Protein AF-A0A5N6FQI6-F1 (afdb_monomer_lite)

Organism: Petromyces alliaceus (NCBI:txid209559)

pLDDT: mean 74.96, std 22.04, range [33.06, 97.31]

Foldseek 3Di:
DDDDDDPDLPPDLLLLVLVQQAADDPCLPVPDDDDDDDDDDDDDDDDDHSVPSPHGDPPGDDWAWDHGHHFWTKTADPDDPDQLHIDIDTNDDDQFPVVDDPVNVVVSVVVVVVSLQVSCCVPPNDPPSVPDDDDDDDQGHDCSVDDDDPDDD

InterPro domains:
  IPR001310 Histidine triad (HIT) protein [PTHR46648] (7-142)
  IPR011146 HIT-like domain [PF01230] (63-122)
  IPR011146 HIT-like domain [PS51084] (52-153)
  IPR036265 HIT-like superfamily [G3DSA:3.30.428.10] (7-145)
  IPR036265 HIT-like superfamily [SSF54197] (60-142)

Sequence (153 aa):
MSSPSSPSSSTCPFCGIAKAYPPISPTAFITHNQTEQTNPPTESPSTTNPSLIASPGPSDPATHLILSTKHVLAFLDIMPLTRGHVLVIPRTHYEKLGDVDVRVSRELGQWLPIISRVVMRIVLGEDNSSDWDWNVVQNNGISTLSPKWLLLR

Structure (mmCIF, N/CA/C/O backbone):
data_AF-A0A5N6FQI6-F1
#
_entry.id   AF-A0A5N6FQI6-F1
#
loop_
_atom_site.group_PDB
_atom_site.id
_atom_site.type_symbol
_atom_site.label_atom_id
_atom_site.label_alt_id
_atom_site.label_comp_id
_atom_site.label_asym_id
_atom_site.label_entity_id
_atom_site.label_seq_id
_atom_site.pdbx_PDB_ins_code
_atom_site.Cartn_x
_atom_site.Cartn_y
_atom_site.Cartn_z
_atom_site.occupancy
_atom_site.B_iso_or_equiv
_atom_site.auth_seq_id
_atom_site.auth_comp_id
_atom_site.auth_asym_id
_atom_site.auth_atom_id
_atom_site.pdbx_PDB_model_num
ATOM 1 N N . MET A 1 1 ? 7.181 -22.890 27.982 1.00 35.19 1 MET A N 1
ATOM 2 C CA . MET A 1 1 ? 7.714 -22.208 26.784 1.00 35.19 1 MET A CA 1
ATOM 3 C C . MET A 1 1 ? 6.940 -20.917 26.631 1.00 35.19 1 MET A C 1
ATOM 5 O O . MET A 1 1 ? 5.752 -20.970 26.352 1.00 35.19 1 MET A O 1
ATOM 9 N N . SER A 1 2 ? 7.565 -19.790 26.954 1.00 37.81 2 SER A N 1
ATOM 10 C CA . SER A 1 2 ? 6.926 -18.474 26.927 1.00 37.81 2 SER A CA 1
ATOM 11 C C . SER A 1 2 ? 6.830 -17.998 25.479 1.00 37.81 2 SER A C 1
ATOM 13 O O . SER A 1 2 ? 7.846 -17.958 24.787 1.00 37.81 2 SER A O 1
ATOM 15 N N . SER A 1 3 ? 5.623 -17.685 25.010 1.00 36.09 3 SER A N 1
ATOM 16 C CA . SER A 1 3 ? 5.400 -17.090 23.691 1.00 36.09 3 SER A CA 1
ATOM 17 C C . SER A 1 3 ? 6.185 -15.777 23.571 1.00 36.09 3 SER A C 1
ATOM 19 O O . SER A 1 3 ? 6.181 -15.002 24.531 1.00 36.09 3 SER A O 1
ATOM 21 N N . PRO A 1 4 ? 6.858 -15.496 22.440 1.00 44.84 4 PRO A N 1
ATOM 22 C CA . PRO A 1 4 ? 7.472 -14.192 22.230 1.00 44.84 4 PRO A CA 1
ATOM 23 C C . PRO A 1 4 ? 6.361 -13.137 22.238 1.00 44.84 4 PRO A C 1
ATOM 25 O O . PRO A 1 4 ? 5.397 -13.235 21.483 1.00 44.84 4 PRO A O 1
ATOM 28 N N . SER A 1 5 ? 6.459 -12.173 23.150 1.00 46.38 5 SER A N 1
ATOM 29 C CA . SER A 1 5 ? 5.510 -11.069 23.262 1.00 46.38 5 SER A CA 1
ATOM 30 C C . SER A 1 5 ? 5.571 -10.217 21.997 1.00 46.38 5 SER A C 1
ATOM 32 O O . SER A 1 5 ? 6.628 -9.658 21.693 1.00 46.38 5 SER A O 1
ATOM 34 N N . SER A 1 6 ? 4.450 -10.112 21.282 1.00 54.62 6 SER A N 1
ATOM 35 C CA . SER A 1 6 ? 4.245 -9.160 20.190 1.00 54.62 6 SER A CA 1
ATOM 36 C C . SER A 1 6 ? 4.711 -7.759 20.606 1.00 54.62 6 SER A C 1
ATOM 38 O O . SER A 1 6 ? 4.378 -7.324 21.716 1.00 54.62 6 SER A O 1
ATOM 40 N N . PRO A 1 7 ? 5.490 -7.039 19.778 1.00 51.84 7 PRO A N 1
ATOM 41 C CA . PRO A 1 7 ? 5.909 -5.685 20.110 1.00 51.84 7 PRO A CA 1
ATOM 42 C C . PRO A 1 7 ? 4.671 -4.808 20.320 1.00 51.84 7 PRO A C 1
ATOM 44 O O . PRO A 1 7 ? 3.759 -4.785 19.493 1.00 51.84 7 PRO A O 1
ATOM 47 N N . SER A 1 8 ? 4.623 -4.085 21.441 1.00 55.84 8 SER A N 1
ATOM 48 C CA . SER A 1 8 ? 3.549 -3.130 21.699 1.00 55.84 8 SER A CA 1
ATOM 49 C C . SER A 1 8 ? 3.513 -2.083 20.582 1.00 55.84 8 SER A C 1
ATOM 51 O O . SER A 1 8 ? 4.549 -1.626 20.097 1.00 55.84 8 SER A O 1
ATOM 53 N N . SER A 1 9 ? 2.316 -1.645 20.189 1.00 59.66 9 SER A N 1
ATOM 54 C CA . SER A 1 9 ? 2.079 -0.696 19.084 1.00 59.66 9 SER A CA 1
ATOM 55 C C . SER A 1 9 ? 2.818 0.652 19.200 1.00 59.66 9 SER A C 1
ATOM 57 O O . SER A 1 9 ? 2.743 1.477 18.291 1.00 59.66 9 SER A O 1
ATOM 59 N N . SER A 1 10 ? 3.486 0.914 20.326 1.00 66.31 10 SER A N 1
ATOM 60 C CA . SER A 1 10 ? 4.263 2.117 20.621 1.00 66.31 10 SER A CA 1
ATOM 61 C C . SER A 1 10 ? 5.642 2.163 19.954 1.00 66.31 10 SER A C 1
ATOM 63 O O . SER A 1 10 ? 6.182 3.256 19.839 1.00 66.31 10 SER A O 1
ATOM 65 N N . THR A 1 11 ? 6.213 1.036 19.512 1.00 84.81 11 THR A N 1
ATOM 66 C CA . THR A 1 11 ? 7.578 0.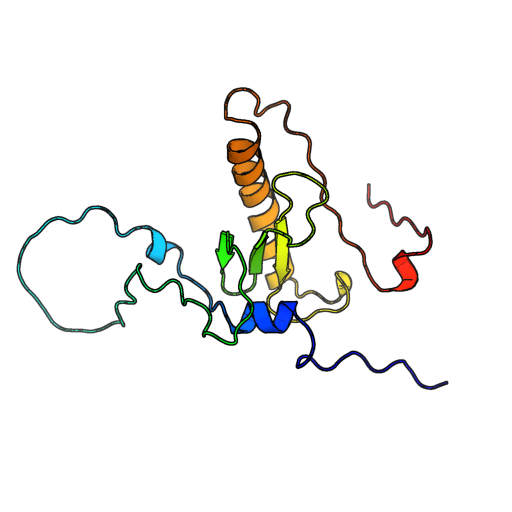988 18.935 1.00 84.81 11 THR A CA 1
ATOM 67 C C . THR A 1 11 ? 7.622 0.718 17.432 1.00 84.81 11 THR A C 1
ATOM 69 O O . THR A 1 11 ? 8.686 0.810 16.824 1.00 84.81 11 THR A O 1
ATOM 72 N N . CYS A 1 12 ? 6.491 0.396 16.801 1.00 88.25 12 CYS A N 1
ATOM 73 C CA . CYS A 1 12 ? 6.456 0.119 15.367 1.00 88.25 12 CYS A CA 1
ATOM 74 C C . CYS A 1 12 ? 6.621 1.420 14.548 1.00 88.25 12 CYS A C 1
ATOM 76 O O . CYS A 1 12 ? 5.784 2.321 14.682 1.00 88.25 12 CYS A O 1
ATOM 78 N N . PRO A 1 13 ? 7.631 1.524 13.657 1.00 89.44 13 PRO A N 1
ATOM 79 C CA . PRO A 1 13 ? 7.872 2.737 12.870 1.00 89.44 13 PRO A CA 1
ATOM 80 C C . PRO A 1 13 ? 6.696 3.068 11.941 1.00 89.44 13 PRO A C 1
ATOM 82 O O . PRO A 1 13 ? 6.325 4.231 11.797 1.00 89.44 13 PRO A O 1
ATOM 85 N N . PHE A 1 14 ? 6.033 2.049 11.388 1.00 91.94 14 PHE A N 1
ATOM 86 C CA . PHE A 1 14 ? 4.851 2.226 10.543 1.00 91.94 14 PHE A CA 1
ATOM 87 C C . PHE A 1 14 ? 3.640 2.751 11.322 1.00 91.94 14 PHE A C 1
ATOM 89 O O . PHE A 1 14 ? 2.886 3.569 10.801 1.00 91.94 14 PHE A O 1
ATOM 96 N N . CYS A 1 15 ? 3.483 2.357 12.591 1.00 93.00 15 CYS A N 1
ATOM 97 C CA . CYS A 1 15 ? 2.469 2.945 13.468 1.00 93.00 15 CYS A CA 1
ATOM 98 C C . CYS A 1 15 ? 2.764 4.423 13.758 1.00 93.00 15 CYS A C 1
ATOM 100 O O . CYS A 1 15 ? 1.833 5.218 13.868 1.00 93.00 15 CYS A O 1
ATOM 102 N N . GLY A 1 16 ? 4.044 4.795 13.878 1.00 91.44 16 GLY A N 1
ATOM 103 C CA . GLY A 1 16 ? 4.474 6.189 14.009 1.00 91.44 16 GLY A CA 1
ATOM 104 C C . GLY A 1 16 ? 4.087 7.019 12.786 1.00 91.44 16 GLY A C 1
ATOM 105 O O . GLY A 1 16 ? 3.437 8.051 12.926 1.00 91.44 16 GLY A O 1
ATOM 106 N N . ILE A 1 17 ? 4.377 6.509 11.586 1.00 91.69 17 ILE A N 1
ATOM 107 C CA . ILE A 1 17 ? 3.940 7.127 10.327 1.00 91.69 17 ILE A CA 1
ATOM 108 C C . ILE A 1 17 ? 2.410 7.238 10.302 1.00 91.69 17 ILE A C 1
ATOM 110 O O . ILE A 1 17 ? 1.868 8.312 10.071 1.00 91.69 17 ILE A O 1
ATOM 114 N N . ALA A 1 18 ? 1.673 6.177 10.631 1.00 92.19 18 ALA A N 1
ATOM 115 C CA . ALA A 1 18 ? 0.215 6.231 10.581 1.00 92.19 18 ALA A CA 1
ATOM 116 C C . ALA A 1 18 ? -0.423 7.257 11.526 1.00 92.19 18 ALA A C 1
ATOM 118 O O . ALA A 1 18 ? -1.506 7.761 11.219 1.00 92.19 18 ALA A O 1
ATOM 119 N N . LYS A 1 19 ? 0.245 7.581 12.638 1.00 90.88 19 LYS A N 1
ATOM 120 C CA . LYS A 1 19 ? -0.158 8.649 13.559 1.00 90.88 19 LYS A CA 1
ATOM 121 C C . LYS A 1 19 ? 0.198 10.039 13.033 1.00 90.88 19 LYS A C 1
ATOM 123 O O . LYS A 1 19 ? -0.622 10.939 13.164 1.00 90.88 19 LYS A O 1
ATOM 128 N N . ALA A 1 20 ? 1.380 10.197 12.439 1.00 90.69 20 ALA A N 1
ATOM 129 C CA . ALA A 1 20 ? 1.862 11.479 11.925 1.00 90.69 20 ALA A CA 1
ATOM 130 C C . ALA A 1 20 ? 1.042 11.990 10.725 1.00 90.69 20 ALA A C 1
ATOM 132 O O . ALA A 1 20 ? 0.865 13.194 10.571 1.00 90.69 20 ALA A O 1
ATOM 133 N N . TYR A 1 21 ? 0.500 11.087 9.900 1.00 89.75 21 TYR A N 1
ATOM 134 C CA . TYR A 1 21 ? -0.248 11.449 8.689 1.00 89.75 21 TYR A CA 1
ATOM 135 C C . TYR A 1 21 ? -1.726 11.039 8.796 1.00 89.75 21 TYR A C 1
ATOM 137 O O . TYR A 1 21 ? -2.074 9.926 8.389 1.00 89.75 21 TYR A O 1
ATOM 145 N N . PRO A 1 22 ? -2.630 11.888 9.321 1.00 90.12 22 PRO A N 1
ATOM 146 C CA . PRO A 1 22 ? -4.061 11.591 9.407 1.00 90.12 22 PRO A CA 1
ATOM 147 C C . PRO A 1 22 ? -4.711 11.394 8.023 1.00 90.12 22 PRO A C 1
ATOM 149 O O . PRO A 1 22 ? -4.162 11.845 7.014 1.00 90.12 22 PRO A O 1
ATOM 152 N N . PRO A 1 23 ? -5.882 10.726 7.951 1.00 91.06 23 PRO A N 1
ATOM 153 C CA . PRO A 1 23 ? -6.632 10.558 6.708 1.00 91.06 23 PRO A CA 1
ATOM 154 C C . PRO A 1 23 ? -6.902 11.888 6.004 1.00 91.06 23 PRO A C 1
ATOM 156 O O . PRO A 1 23 ? -7.389 12.835 6.620 1.00 91.06 23 PRO A O 1
ATOM 159 N N . ILE A 1 24 ? -6.630 11.930 4.703 1.00 86.81 24 ILE A N 1
ATOM 160 C CA . ILE A 1 24 ? -6.847 13.096 3.852 1.00 86.81 24 ILE A CA 1
ATOM 161 C C . ILE A 1 24 ? -8.061 12.815 2.967 1.00 86.81 24 ILE A C 1
ATOM 163 O O . ILE A 1 24 ? -8.165 11.761 2.337 1.00 86.81 24 ILE A O 1
ATOM 167 N N . SER A 1 25 ? -9.006 13.755 2.924 1.00 76.62 25 SER A N 1
ATOM 168 C CA . SER A 1 25 ? -10.136 13.661 1.997 1.00 76.62 25 SER A CA 1
ATOM 169 C C . SER A 1 25 ? -9.630 13.749 0.551 1.00 76.62 25 SER A C 1
ATOM 171 O O . SER A 1 25 ? -8.821 14.633 0.273 1.00 76.62 25 SER A O 1
ATOM 173 N N . PRO A 1 26 ? -10.121 12.929 -0.400 1.00 65.06 26 PRO A N 1
ATOM 174 C CA . PRO A 1 26 ? -9.773 13.073 -1.817 1.00 65.06 26 PRO A CA 1
ATOM 175 C C . PRO A 1 26 ? -10.003 14.495 -2.353 1.00 65.06 26 PRO A C 1
ATOM 177 O O . PRO A 1 26 ? -9.251 14.974 -3.198 1.00 65.06 26 PRO A O 1
ATOM 180 N N . THR A 1 27 ? -10.998 15.203 -1.808 1.00 66.50 27 THR A N 1
ATOM 181 C CA . THR A 1 27 ? -11.314 16.593 -2.164 1.00 66.50 27 THR A CA 1
ATOM 182 C C . THR A 1 27 ? -10.240 17.589 -1.724 1.00 66.50 27 THR A C 1
ATOM 184 O O . THR A 1 27 ? -10.149 18.669 -2.300 1.00 66.50 27 THR A O 1
ATOM 187 N N . ALA A 1 28 ? -9.388 17.241 -0.754 1.00 65.12 28 ALA A N 1
ATOM 188 C CA . ALA A 1 28 ? -8.308 18.116 -0.297 1.00 65.12 28 ALA A CA 1
ATOM 189 C C . ALA A 1 28 ? -7.295 18.438 -1.410 1.00 65.12 28 ALA A C 1
ATOM 191 O O . ALA A 1 28 ? -6.603 19.442 -1.320 1.00 65.12 28 ALA A O 1
ATOM 192 N N . PHE A 1 29 ? -7.236 17.630 -2.474 1.00 59.59 29 PHE A N 1
ATOM 193 C CA . PHE A 1 29 ? -6.346 17.847 -3.618 1.00 59.59 29 PHE A CA 1
ATOM 194 C C . PHE A 1 29 ? -7.015 18.578 -4.799 1.00 59.59 29 PHE A C 1
ATOM 196 O O . PHE A 1 29 ? -6.372 18.779 -5.825 1.00 59.59 29 PHE A O 1
ATOM 203 N N . ILE A 1 30 ? -8.290 18.978 -4.685 1.00 60.72 30 ILE A N 1
ATOM 204 C CA . ILE A 1 30 ? -9.072 19.569 -5.793 1.00 60.72 30 ILE A CA 1
ATOM 205 C C . ILE A 1 30 ? -8.982 21.108 -5.838 1.00 60.72 30 ILE A C 1
ATOM 207 O O . ILE A 1 30 ? -9.346 21.720 -6.838 1.00 60.72 30 ILE A O 1
ATOM 211 N N . THR A 1 31 ? -8.461 21.777 -4.808 1.00 50.22 31 THR A N 1
ATOM 212 C CA . THR A 1 31 ? -8.464 23.251 -4.741 1.00 50.22 31 THR A CA 1
ATOM 213 C C . THR A 1 31 ? -7.330 23.895 -5.546 1.00 50.22 31 THR A C 1
ATOM 215 O O . THR A 1 31 ? -6.434 24.536 -5.008 1.00 50.22 31 THR A O 1
ATOM 218 N N . HIS A 1 32 ? -7.402 23.778 -6.864 1.00 52.97 32 HIS A N 1
ATOM 219 C CA . HIS A 1 32 ? -6.827 24.756 -7.775 1.00 52.97 32 HIS A CA 1
ATOM 220 C C . HIS A 1 32 ? -7.910 25.111 -8.796 1.00 52.97 32 HIS A C 1
ATOM 222 O O . HIS A 1 32 ? -8.399 24.229 -9.495 1.00 52.97 32 HIS A O 1
ATOM 228 N N . ASN A 1 33 ? -8.261 26.403 -8.854 1.00 44.12 33 ASN A N 1
ATOM 229 C CA . ASN A 1 33 ? -9.189 27.074 -9.788 1.00 44.12 33 ASN A CA 1
ATOM 230 C C . ASN A 1 33 ? -10.568 27.486 -9.240 1.00 44.12 33 ASN A C 1
ATOM 232 O O . ASN A 1 33 ? -11.591 27.177 -9.844 1.00 44.12 33 ASN A O 1
ATOM 236 N N . GLN A 1 34 ? -10.609 28.299 -8.180 1.00 42.25 34 GLN A N 1
ATOM 237 C CA . GLN A 1 34 ? -11.653 29.331 -8.083 1.00 42.25 34 GLN A CA 1
ATOM 238 C C . GLN A 1 34 ? -11.006 30.686 -7.781 1.00 42.25 34 GLN A C 1
ATOM 240 O O . GLN A 1 34 ? -10.688 31.020 -6.644 1.00 42.25 34 GLN A O 1
ATOM 245 N N . THR A 1 35 ? -10.757 31.434 -8.853 1.00 38.72 35 THR A N 1
ATOM 246 C CA . THR A 1 35 ? -10.597 32.889 -8.855 1.00 38.72 35 THR A CA 1
ATOM 247 C C . THR A 1 35 ? -11.847 33.561 -8.284 1.00 38.72 35 THR A C 1
ATOM 249 O O . THR A 1 35 ? -12.956 33.185 -8.647 1.00 38.72 35 THR A O 1
ATOM 252 N N . GLU A 1 36 ? -11.617 34.532 -7.396 1.00 45.34 36 GLU A N 1
ATOM 253 C CA . GLU A 1 36 ? -12.450 35.690 -7.027 1.00 45.34 36 GLU A CA 1
ATOM 254 C C . GLU A 1 36 ? -13.944 35.668 -7.418 1.00 45.34 36 GLU A C 1
ATOM 256 O O . GLU A 1 36 ? -14.258 35.860 -8.588 1.00 45.34 36 GLU A O 1
ATOM 261 N N . GLN A 1 37 ? -14.861 35.589 -6.433 1.00 37.22 37 GLN A N 1
ATOM 262 C CA . GLN A 1 37 ? -16.042 36.480 -6.321 1.00 37.22 37 GLN A CA 1
ATOM 263 C C . GLN A 1 37 ? -16.932 36.201 -5.083 1.00 37.22 37 GLN A C 1
ATOM 265 O O . GLN A 1 37 ? -17.618 35.193 -4.982 1.00 37.22 37 GLN A O 1
ATOM 270 N N . THR A 1 38 ? -16.890 37.161 -4.151 1.00 39.44 38 THR A N 1
ATOM 271 C CA . THR A 1 38 ? -17.972 37.780 -3.344 1.00 39.44 38 THR A CA 1
ATOM 272 C C . THR A 1 38 ? -19.195 36.981 -2.827 1.00 39.44 38 THR A C 1
ATOM 274 O O . THR A 1 38 ? -20.105 36.668 -3.589 1.00 39.44 38 THR A O 1
ATOM 277 N N . ASN A 1 39 ? -19.286 36.958 -1.480 1.00 38.78 39 ASN A N 1
ATOM 278 C CA . ASN A 1 39 ? -20.455 37.029 -0.559 1.00 38.78 39 ASN A CA 1
ATOM 279 C C . ASN A 1 39 ? -20.904 35.756 0.219 1.00 38.78 39 ASN A C 1
ATOM 281 O O . ASN A 1 39 ? -20.881 34.663 -0.338 1.00 38.78 39 ASN A O 1
ATOM 285 N N . PRO A 1 40 ? -21.311 35.892 1.515 1.00 55.56 40 PRO A N 1
ATOM 286 C CA . PRO A 1 40 ? -21.576 34.776 2.442 1.00 55.56 40 PRO A CA 1
ATOM 287 C C . PRO A 1 40 ? -23.063 34.354 2.470 1.00 55.56 40 PRO A C 1
ATOM 289 O O . PRO A 1 40 ? -23.931 35.166 2.141 1.00 55.56 40 PRO A O 1
ATOM 292 N N . PRO A 1 41 ? -23.386 33.114 2.898 1.00 43.72 41 PRO A N 1
ATOM 293 C CA . PRO A 1 41 ? -23.908 32.951 4.264 1.00 43.72 41 PRO A CA 1
ATOM 294 C C . PRO A 1 41 ? -23.493 31.649 4.992 1.00 43.72 41 PRO A C 1
ATOM 296 O O . PRO A 1 41 ? -23.452 30.564 4.424 1.00 43.72 41 PRO A O 1
ATOM 299 N N . THR A 1 42 ? -23.218 31.811 6.289 1.00 43.31 42 THR A N 1
ATOM 300 C CA . THR A 1 42 ? -23.703 31.015 7.435 1.00 43.31 42 THR A CA 1
ATOM 301 C C . THR A 1 42 ? -24.006 29.522 7.231 1.00 43.31 42 THR A C 1
ATOM 303 O O . THR A 1 42 ? -25.117 29.163 6.871 1.00 43.31 42 THR A O 1
ATOM 306 N N . GLU A 1 43 ? -23.026 28.671 7.550 1.00 36.69 43 GLU A N 1
ATOM 307 C CA . GLU A 1 43 ? -23.075 27.525 8.489 1.00 36.69 43 GLU A CA 1
ATOM 308 C C . GLU A 1 43 ? -21.861 26.627 8.216 1.00 36.69 43 GLU A C 1
ATOM 310 O O . GLU A 1 43 ? -21.653 26.122 7.117 1.00 36.69 43 GLU A O 1
ATOM 315 N N . SER A 1 44 ? -20.988 26.501 9.213 1.00 38.97 44 SER A N 1
ATOM 316 C CA . SER A 1 44 ? -19.677 25.873 9.082 1.00 38.97 44 SER A CA 1
ATOM 317 C C . SER A 1 44 ? -19.757 24.343 9.048 1.00 38.97 44 SER A C 1
ATOM 319 O O . SER A 1 44 ? -20.170 23.734 10.034 1.00 38.97 44 SER A O 1
ATOM 321 N N . PRO A 1 45 ? -19.160 23.702 8.035 1.00 40.81 45 PRO A N 1
ATOM 322 C CA . PRO A 1 45 ? -18.296 22.559 8.255 1.00 40.81 45 PRO A CA 1
ATOM 323 C C . PRO A 1 45 ? -16.855 23.015 8.019 1.00 40.81 45 PRO A C 1
ATOM 325 O O . PRO A 1 45 ? -16.542 23.667 7.028 1.00 40.81 45 PRO A O 1
ATOM 328 N N . SER A 1 46 ? -15.987 22.714 8.979 1.00 39.94 46 SER A N 1
ATOM 329 C CA . SER A 1 46 ? -14.562 23.048 9.008 1.00 39.94 46 SER A CA 1
ATOM 330 C C . SER A 1 46 ? -13.874 22.910 7.643 1.00 39.94 46 SER A C 1
ATOM 332 O O . SER A 1 46 ? -13.519 21.807 7.224 1.00 39.94 46 SER A O 1
ATOM 334 N N . THR A 1 47 ? -13.647 24.043 6.978 1.00 33.19 47 THR A N 1
ATOM 335 C CA . THR A 1 47 ? -12.807 24.161 5.786 1.00 33.19 47 THR A CA 1
ATOM 336 C C . THR A 1 47 ? -11.371 23.818 6.172 1.00 33.19 47 THR A C 1
ATOM 338 O O . THR A 1 47 ? -10.648 24.645 6.725 1.00 33.19 47 THR A O 1
ATOM 341 N N . THR A 1 48 ? -10.947 22.577 5.943 1.00 38.06 48 THR A N 1
ATOM 342 C CA . THR A 1 48 ? -9.531 22.215 6.052 1.00 38.06 48 THR A CA 1
ATOM 343 C C . THR A 1 48 ? -8.828 22.716 4.796 1.00 38.06 48 THR A C 1
ATOM 345 O O . THR A 1 48 ? -9.103 22.240 3.697 1.00 38.06 48 THR A O 1
ATOM 348 N N . ASN A 1 49 ? -7.958 23.715 4.957 1.00 39.31 49 ASN A N 1
ATOM 349 C CA . ASN A 1 49 ? -7.154 24.258 3.868 1.00 39.31 49 ASN A CA 1
ATOM 350 C C . ASN A 1 49 ? -6.298 23.147 3.207 1.00 39.31 49 ASN A C 1
ATOM 352 O O . ASN A 1 49 ? -5.583 22.444 3.921 1.00 39.31 49 ASN A O 1
ATOM 356 N N . PRO A 1 50 ? -6.291 23.034 1.866 1.00 42.03 50 PRO A N 1
ATOM 357 C CA . PRO A 1 50 ? -5.460 22.105 1.079 1.00 42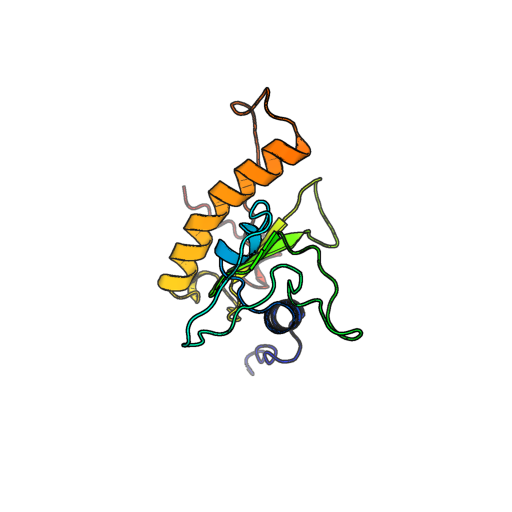.03 50 PRO A CA 1
ATOM 358 C C . PRO A 1 50 ? -3.961 22.190 1.374 1.00 42.03 50 PRO A C 1
ATOM 360 O O . PRO A 1 50 ? -3.228 21.217 1.230 1.00 42.03 50 PRO A O 1
ATOM 363 N N . SER A 1 51 ? -3.499 23.367 1.806 1.00 42.78 51 SER A N 1
ATOM 364 C CA . SER A 1 51 ? -2.104 23.626 2.176 1.00 42.78 51 SER A CA 1
ATOM 365 C C . SER A 1 51 ? -1.686 22.956 3.490 1.00 42.78 51 SER A C 1
ATOM 367 O O . SER A 1 51 ? -0.528 23.056 3.880 1.00 42.78 51 SER A O 1
ATOM 369 N N . LEU A 1 52 ? -2.612 22.276 4.171 1.00 47.16 52 LEU A N 1
ATOM 370 C CA . LEU A 1 52 ? -2.367 21.473 5.360 1.00 47.16 52 LEU A CA 1
ATOM 371 C C . LEU A 1 52 ? -2.582 19.991 5.029 1.00 47.16 52 LEU A C 1
ATOM 373 O O . LEU A 1 52 ? -3.375 19.305 5.674 1.00 47.16 52 LEU A O 1
ATOM 377 N N . ILE A 1 53 ? -1.839 19.453 4.055 1.00 53.88 53 ILE A N 1
ATOM 378 C CA . ILE A 1 53 ? -1.359 18.077 4.242 1.00 53.88 53 ILE A CA 1
ATOM 379 C C . ILE A 1 53 ? -0.662 18.150 5.594 1.00 53.88 53 ILE A C 1
ATOM 381 O O . ILE A 1 53 ? 0.282 18.924 5.712 1.00 53.88 53 ILE A O 1
ATOM 385 N N . ALA A 1 54 ? -1.211 17.506 6.625 1.00 52.69 54 ALA A N 1
ATOM 386 C CA . ALA A 1 54 ? -0.665 17.576 7.971 1.00 52.69 54 ALA A CA 1
ATOM 387 C C . ALA A 1 54 ? 0.819 17.212 7.891 1.00 52.69 54 ALA A C 1
ATOM 389 O O . ALA A 1 54 ? 1.178 16.047 7.709 1.00 52.69 54 ALA A O 1
ATOM 390 N N . SER A 1 55 ? 1.663 18.242 7.905 1.00 56.91 55 SER A N 1
ATOM 391 C CA . SER A 1 55 ? 3.095 18.062 7.892 1.00 56.91 55 SER A CA 1
ATOM 392 C C . SER A 1 55 ? 3.426 17.419 9.229 1.00 56.91 55 SER A C 1
ATOM 394 O O . SER A 1 55 ? 2.945 17.909 10.257 1.00 56.91 55 SER A O 1
ATOM 396 N N . PRO A 1 56 ? 4.207 16.333 9.229 1.00 66.88 56 PRO A N 1
ATOM 397 C CA . PRO A 1 56 ? 4.710 15.749 10.460 1.00 66.88 56 PRO A CA 1
ATOM 398 C C . PRO A 1 56 ? 5.303 16.855 11.327 1.00 66.88 56 PRO A C 1
ATOM 400 O O . PRO A 1 56 ? 5.952 17.773 10.812 1.00 66.88 56 PRO A O 1
ATOM 403 N N . GLY A 1 57 ? 5.094 16.778 12.638 1.00 69.19 57 GLY A N 1
ATOM 404 C CA . GLY A 1 57 ? 5.817 17.633 13.562 1.00 69.19 57 GLY A CA 1
ATOM 405 C C . GLY A 1 57 ? 7.335 17.446 13.408 1.00 69.19 57 GLY A C 1
ATOM 406 O O . GLY A 1 57 ? 7.789 16.444 12.855 1.00 69.19 57 GLY A O 1
ATOM 407 N N . PRO A 1 58 ? 8.160 18.362 13.939 1.00 68.94 58 PRO A N 1
ATOM 408 C CA . PRO A 1 58 ? 9.622 18.275 13.837 1.00 68.94 58 PRO A CA 1
ATOM 409 C C . PRO A 1 58 ? 10.226 16.959 14.360 1.00 68.94 58 PRO A C 1
ATOM 411 O O . PRO A 1 58 ? 11.345 16.607 14.002 1.00 68.94 58 PRO A O 1
ATOM 414 N N . SER A 1 59 ? 9.502 16.253 15.231 1.00 72.50 59 SER A N 1
ATOM 415 C CA . SER A 1 59 ? 9.883 14.971 15.829 1.00 72.50 59 SER A CA 1
ATOM 416 C C . SER A 1 59 ? 9.246 13.747 15.163 1.00 72.50 59 SER A C 1
ATOM 418 O O . SER A 1 59 ? 9.541 12.621 15.562 1.00 72.50 59 SER A O 1
ATOM 420 N N . ASP A 1 60 ? 8.340 13.944 14.210 1.00 76.75 60 ASP A N 1
ATOM 421 C CA . ASP A 1 60 ? 7.610 12.861 13.561 1.00 76.75 60 ASP A CA 1
ATOM 422 C C . ASP A 1 60 ? 8.411 12.277 12.383 1.00 76.75 60 ASP A C 1
ATOM 424 O O . ASP A 1 60 ? 9.245 12.960 11.782 1.00 76.75 60 ASP A O 1
ATOM 428 N N . PRO A 1 61 ? 8.173 11.006 12.011 1.00 76.44 61 PRO A N 1
ATOM 429 C CA . PRO A 1 61 ? 8.881 10.386 10.901 1.00 76.44 61 PRO A CA 1
ATOM 430 C C . PRO A 1 61 ? 8.572 11.092 9.569 1.00 76.44 61 PRO A C 1
ATOM 432 O O . PRO A 1 61 ? 7.439 11.083 9.073 1.00 76.44 61 PRO A O 1
ATOM 435 N N . ALA A 1 62 ? 9.610 11.660 8.954 1.00 82.38 62 ALA A N 1
ATOM 436 C CA . ALA A 1 62 ? 9.545 12.185 7.597 1.00 82.38 62 ALA A CA 1
ATOM 437 C C . ALA A 1 62 ? 9.377 11.028 6.598 1.00 82.38 62 ALA A C 1
ATOM 439 O O . ALA A 1 62 ? 10.161 10.079 6.591 1.00 82.38 62 ALA A O 1
ATOM 440 N N . THR A 1 63 ? 8.349 11.096 5.755 1.00 87.56 63 THR A N 1
ATOM 441 C CA . THR A 1 63 ? 8.121 10.142 4.668 1.00 87.56 63 THR A CA 1
ATOM 442 C C . THR A 1 63 ? 7.514 10.845 3.460 1.00 87.56 63 THR A C 1
ATOM 444 O O . THR A 1 63 ? 6.810 11.849 3.580 1.00 87.56 63 THR A O 1
ATOM 447 N N . HIS A 1 64 ? 7.787 10.313 2.273 1.00 90.94 64 HIS A N 1
ATOM 448 C CA . HIS A 1 64 ? 7.193 10.790 1.031 1.00 90.94 64 HIS A CA 1
ATOM 449 C C . HIS A 1 64 ? 5.829 10.127 0.835 1.00 90.94 64 HIS A C 1
ATOM 451 O O . HIS A 1 64 ? 5.712 9.076 0.201 1.00 90.94 64 HIS A O 1
ATOM 457 N N . LEU A 1 65 ? 4.808 10.741 1.434 1.00 91.50 65 LEU A N 1
ATOM 458 C CA . LEU A 1 65 ? 3.425 10.281 1.394 1.00 91.50 65 LEU A CA 1
ATOM 459 C C . LEU A 1 65 ? 2.828 10.404 -0.020 1.00 91.50 65 LEU A C 1
ATOM 461 O O . LEU A 1 65 ? 2.877 11.465 -0.635 1.00 91.50 65 LEU A O 1
ATOM 465 N N . ILE A 1 66 ? 2.219 9.319 -0.500 1.00 92.62 66 ILE A N 1
ATOM 466 C CA . ILE A 1 66 ? 1.514 9.232 -1.791 1.00 92.62 66 ILE A CA 1
ATOM 467 C C . ILE A 1 66 ? 0.001 9.172 -1.565 1.00 92.62 66 ILE A C 1
ATOM 469 O O . ILE A 1 66 ? -0.766 9.828 -2.265 1.00 92.62 66 ILE A O 1
ATOM 473 N N . LEU A 1 67 ? -0.438 8.376 -0.587 1.00 92.81 67 LEU A N 1
ATOM 474 C CA . LEU A 1 67 ? -1.848 8.150 -0.284 1.00 92.81 67 LEU A CA 1
ATOM 475 C C . LEU A 1 67 ? -2.060 8.127 1.226 1.00 92.81 67 LEU A C 1
ATOM 477 O O . LEU A 1 67 ? -1.331 7.449 1.948 1.00 92.81 67 LEU A O 1
ATOM 481 N N . SER A 1 68 ? -3.107 8.811 1.686 1.00 93.44 68 SER A N 1
ATOM 482 C CA . SER A 1 68 ? -3.525 8.793 3.083 1.00 93.44 68 SER A CA 1
ATOM 483 C C . SER A 1 68 ? -5.039 8.703 3.197 1.00 93.44 68 SER A C 1
ATOM 485 O O . SER A 1 68 ? -5.732 9.714 3.164 1.00 93.44 68 SER A O 1
ATOM 487 N N . THR A 1 69 ? -5.573 7.490 3.326 1.00 93.88 69 THR A N 1
ATOM 488 C CA . THR A 1 69 ? -7.021 7.266 3.461 1.00 93.88 69 THR A CA 1
ATOM 489 C C . THR A 1 69 ? -7.405 6.960 4.899 1.00 93.88 69 THR A C 1
ATOM 491 O O . THR A 1 69 ? -6.579 7.066 5.803 1.00 93.88 69 THR A O 1
ATOM 494 N N . LYS A 1 70 ? -8.661 6.570 5.143 1.00 93.06 70 LYS A N 1
ATOM 495 C CA . LYS A 1 70 ? -9.121 6.160 6.472 1.00 93.06 70 LYS A CA 1
ATOM 496 C C . LYS A 1 70 ? -8.443 4.884 6.975 1.00 93.06 70 LYS A C 1
ATOM 498 O O . LYS A 1 70 ? -8.192 4.797 8.173 1.00 93.06 70 LYS A O 1
ATOM 503 N N . HIS A 1 71 ? -8.160 3.913 6.105 1.00 95.25 71 HIS A N 1
ATOM 504 C CA . HIS A 1 71 ? -7.623 2.611 6.518 1.00 95.25 71 HIS A CA 1
ATOM 505 C C . HIS A 1 71 ? -6.249 2.278 5.931 1.00 95.25 71 HIS A C 1
ATOM 507 O O . HIS A 1 71 ? -5.566 1.419 6.488 1.00 95.25 71 HIS A O 1
ATOM 513 N N . VAL A 1 72 ? -5.820 2.958 4.865 1.00 95.69 72 VAL A N 1
ATOM 514 C CA . VAL A 1 72 ? -4.609 2.629 4.103 1.00 95.69 72 VAL A CA 1
ATOM 515 C C . VAL A 1 72 ? -3.696 3.846 3.966 1.00 95.69 72 VAL A C 1
ATOM 517 O O . VAL A 1 72 ? -4.147 4.990 3.870 1.00 95.69 72 VAL A O 1
ATOM 520 N N . LEU A 1 73 ? -2.394 3.582 3.958 1.00 95.50 73 LEU A N 1
ATOM 521 C CA . LEU A 1 73 ? -1.340 4.533 3.623 1.00 95.50 73 LEU A CA 1
ATOM 522 C C . LEU A 1 73 ? -0.504 3.988 2.473 1.00 95.50 73 LEU A C 1
ATOM 524 O O . LEU A 1 73 ? -0.282 2.780 2.395 1.00 95.50 73 LEU A O 1
ATOM 528 N N . ALA A 1 74 ? 0.010 4.882 1.634 1.00 96.12 74 ALA A N 1
ATOM 529 C CA . ALA A 1 74 ? 1.084 4.552 0.710 1.00 96.12 74 ALA A CA 1
ATOM 530 C C . ALA A 1 74 ? 2.166 5.625 0.718 1.00 96.12 74 ALA A C 1
ATOM 532 O O . ALA A 1 74 ? 1.852 6.817 0.716 1.00 96.12 74 ALA A O 1
ATOM 533 N N . PHE A 1 75 ? 3.427 5.206 0.721 1.00 95.06 75 PHE A N 1
ATOM 534 C CA . PHE A 1 75 ? 4.589 6.095 0.727 1.00 95.06 75 PHE A CA 1
ATOM 535 C C . PHE A 1 75 ? 5.831 5.395 0.160 1.00 95.06 75 PHE A C 1
ATOM 537 O O . PHE A 1 75 ? 5.863 4.167 0.059 1.00 95.06 75 PHE A O 1
ATOM 544 N N . LEU A 1 76 ? 6.844 6.171 -0.234 1.00 94.06 76 LEU A N 1
ATOM 545 C CA . LEU A 1 76 ? 8.098 5.620 -0.761 1.00 94.06 76 LEU A CA 1
ATOM 546 C C . LEU A 1 76 ? 8.899 4.892 0.323 1.00 94.06 76 LEU A C 1
ATOM 548 O O . LEU A 1 76 ? 8.996 5.361 1.457 1.00 94.06 76 LEU A O 1
ATOM 552 N N . ASP A 1 77 ? 9.509 3.770 -0.051 1.00 92.06 77 ASP A N 1
ATOM 553 C CA . ASP A 1 77 ? 10.453 3.069 0.817 1.00 92.06 77 ASP A CA 1
ATOM 554 C C . ASP A 1 77 ? 11.744 3.894 0.999 1.00 92.06 77 ASP A C 1
ATOM 556 O O . ASP A 1 77 ? 12.231 4.524 0.058 1.00 92.06 77 ASP A O 1
ATOM 560 N N . ILE A 1 78 ? 12.309 3.874 2.208 1.00 89.94 78 ILE A N 1
ATOM 561 C CA . ILE A 1 78 ? 13.597 4.507 2.526 1.00 89.94 78 ILE A CA 1
ATOM 562 C C . ILE A 1 78 ? 14.789 3.708 1.975 1.00 89.94 78 ILE A C 1
ATOM 564 O O . ILE A 1 78 ? 15.847 4.276 1.712 1.00 89.94 78 ILE A O 1
ATOM 568 N N . MET A 1 79 ? 14.621 2.398 1.780 1.00 87.62 79 MET A N 1
ATOM 569 C CA . MET A 1 79 ? 15.618 1.487 1.223 1.00 87.62 79 MET A CA 1
ATOM 570 C C . MET A 1 79 ? 15.046 0.775 -0.014 1.00 87.62 79 MET A C 1
ATOM 572 O O . MET A 1 79 ? 14.776 -0.428 0.011 1.00 87.62 79 MET A O 1
ATOM 576 N N . PRO A 1 80 ? 14.810 1.513 -1.112 1.00 87.81 80 PRO A N 1
ATOM 577 C CA . PRO A 1 80 ? 14.158 0.967 -2.292 1.00 87.81 80 PRO A CA 1
ATOM 578 C C . PRO A 1 80 ? 15.038 -0.080 -2.988 1.00 87.81 80 PRO A C 1
ATOM 580 O O . PRO A 1 80 ? 16.199 0.179 -3.295 1.00 87.81 80 PRO A O 1
ATOM 583 N N . LEU A 1 81 ? 14.463 -1.245 -3.309 1.00 80.94 81 LEU A N 1
ATOM 584 C CA . LEU A 1 81 ? 15.123 -2.246 -4.162 1.00 80.94 81 LEU A CA 1
ATOM 585 C C . LEU A 1 81 ? 15.154 -1.809 -5.635 1.00 80.94 81 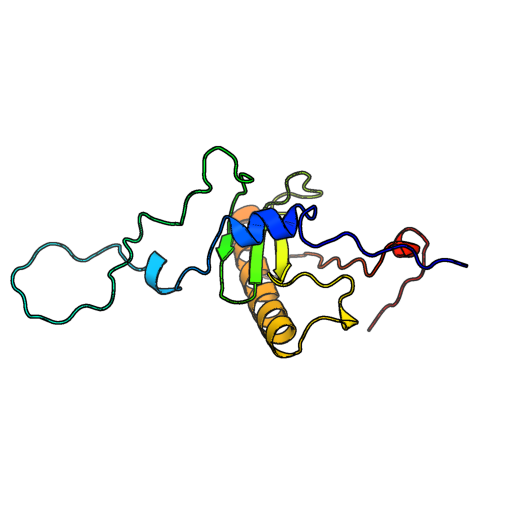LEU A C 1
ATOM 587 O O . LEU A 1 81 ? 16.079 -2.143 -6.371 1.00 80.94 81 LEU A O 1
ATOM 591 N N . THR A 1 82 ? 14.136 -1.061 -6.062 1.00 87.00 82 THR A N 1
ATOM 592 C CA . THR A 1 82 ? 13.986 -0.522 -7.417 1.00 87.00 82 THR A CA 1
ATOM 593 C C . THR A 1 82 ? 13.427 0.900 -7.370 1.00 87.00 82 THR A C 1
ATOM 595 O O . THR A 1 82 ? 12.829 1.330 -6.379 1.00 87.00 82 THR A O 1
ATOM 598 N N . ARG A 1 83 ? 13.599 1.661 -8.457 1.00 89.12 83 ARG A N 1
ATOM 599 C CA . ARG A 1 83 ? 13.016 3.005 -8.568 1.00 89.12 83 ARG A CA 1
ATOM 600 C C . ARG A 1 83 ? 11.489 2.923 -8.490 1.00 89.12 83 ARG A C 1
ATOM 602 O O . ARG A 1 83 ? 10.872 2.143 -9.206 1.00 89.12 83 ARG A O 1
ATOM 609 N N . GLY A 1 84 ? 10.895 3.760 -7.641 1.00 91.75 84 GLY A N 1
ATOM 610 C CA . GLY A 1 84 ? 9.448 3.766 -7.416 1.00 91.75 84 GLY A CA 1
ATOM 611 C C . GLY A 1 84 ? 8.954 2.690 -6.447 1.00 91.75 84 GLY A C 1
ATOM 612 O O . GLY A 1 84 ? 7.761 2.413 -6.438 1.00 91.75 84 GLY A O 1
ATOM 613 N N . HIS A 1 85 ? 9.827 2.082 -5.634 1.00 94.88 85 HIS A N 1
ATOM 614 C CA . HIS A 1 85 ? 9.397 1.154 -4.586 1.00 94.88 85 HIS A CA 1
ATOM 615 C C . HIS A 1 85 ? 8.501 1.866 -3.557 1.00 94.88 85 HIS A C 1
ATOM 617 O O . HIS A 1 85 ? 8.918 2.822 -2.897 1.00 94.88 85 HIS A O 1
ATOM 623 N N . VAL A 1 86 ? 7.256 1.400 -3.450 1.00 95.88 86 VAL A N 1
ATOM 624 C CA . VAL A 1 86 ? 6.214 1.965 -2.588 1.00 95.88 86 VAL A CA 1
ATOM 625 C C . VAL A 1 86 ? 5.745 0.907 -1.604 1.00 95.88 86 VAL A C 1
ATOM 627 O O . VAL A 1 86 ? 5.444 -0.221 -1.990 1.00 95.88 86 VAL A O 1
ATOM 630 N N . LEU A 1 87 ? 5.605 1.307 -0.344 1.00 96.56 87 LEU A N 1
ATOM 631 C CA . LEU A 1 87 ? 4.944 0.514 0.682 1.00 96.56 87 LEU A CA 1
ATOM 632 C C . LEU A 1 87 ? 3.472 0.916 0.744 1.00 96.56 87 LEU A C 1
ATOM 634 O O . LEU A 1 87 ? 3.164 2.088 0.949 1.00 96.56 87 LEU A O 1
ATOM 638 N N . VAL A 1 88 ? 2.569 -0.055 0.584 1.00 96.69 88 VAL A N 1
ATOM 639 C CA . VAL A 1 88 ? 1.121 0.116 0.779 1.00 96.69 88 VAL A CA 1
ATOM 640 C C . VAL A 1 88 ? 0.729 -0.658 2.031 1.00 96.69 88 VAL A C 1
ATOM 642 O O . VAL A 1 88 ? 0.819 -1.885 2.051 1.00 96.69 88 VAL A O 1
ATOM 645 N N . ILE A 1 89 ? 0.331 0.051 3.087 1.00 96.06 89 ILE A N 1
ATOM 646 C CA . ILE A 1 89 ? 0.145 -0.535 4.420 1.00 96.06 89 ILE A CA 1
ATOM 647 C C . ILE A 1 89 ? -1.237 -0.221 5.005 1.00 96.06 89 ILE A C 1
ATOM 649 O O . ILE A 1 89 ? -1.793 0.851 4.741 1.00 96.06 89 ILE A O 1
ATOM 653 N N . PRO A 1 90 ? -1.794 -1.110 5.846 1.00 96.88 90 PRO A N 1
ATOM 654 C CA . PRO A 1 90 ? -2.893 -0.742 6.724 1.00 96.88 90 PRO A CA 1
ATOM 655 C C . PRO A 1 90 ? -2.409 0.241 7.798 1.00 96.88 90 PRO A C 1
ATOM 657 O O . PRO A 1 90 ? -1.265 0.192 8.249 1.00 96.88 90 PRO A O 1
ATOM 660 N N . ARG A 1 91 ? -3.300 1.127 8.247 1.00 94.94 91 ARG A N 1
ATOM 661 C CA . ARG A 1 91 ? -3.033 1.991 9.409 1.00 94.94 91 ARG A CA 1
ATOM 662 C C . ARG A 1 91 ? -3.066 1.235 10.726 1.00 94.94 91 ARG A C 1
ATOM 664 O O . ARG A 1 91 ? -2.271 1.514 11.620 1.00 94.94 91 ARG A O 1
ATOM 671 N N . THR A 1 92 ? -4.034 0.332 10.857 1.00 94.44 92 THR A N 1
ATOM 672 C CA . THR A 1 92 ? -4.121 -0.570 12.003 1.00 94.44 92 THR 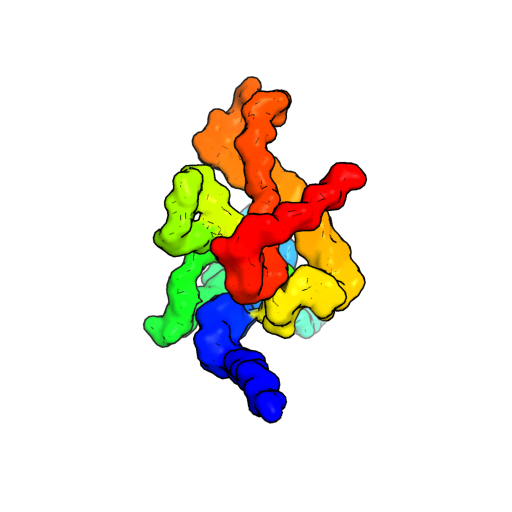A CA 1
ATOM 673 C C . THR A 1 92 ? -2.977 -1.569 11.906 1.00 94.44 92 THR A C 1
ATOM 675 O O . THR A 1 92 ? -2.699 -2.101 10.832 1.00 94.44 92 THR A O 1
ATOM 678 N N . HIS A 1 93 ? -2.305 -1.807 13.028 1.00 94.06 93 HIS A N 1
ATOM 679 C CA . HIS A 1 93 ? -1.220 -2.772 13.089 1.00 94.06 93 HIS A CA 1
ATOM 680 C C . HIS A 1 93 ? -1.777 -4.195 13.023 1.00 94.06 93 HIS A C 1
ATOM 682 O O . HIS A 1 93 ? -2.559 -4.586 13.888 1.00 94.06 93 HIS A O 1
ATOM 688 N N . TYR A 1 94 ? -1.316 -4.965 12.042 1.00 92.44 94 TYR A N 1
ATOM 689 C CA . TYR A 1 94 ? -1.552 -6.401 11.937 1.00 92.44 94 TYR A CA 1
ATOM 690 C C . TYR A 1 94 ? -0.203 -7.095 11.761 1.00 92.44 94 TYR A C 1
ATOM 692 O O . TYR A 1 94 ? 0.637 -6.621 10.994 1.00 92.44 94 TYR A O 1
ATOM 700 N N . GLU A 1 95 ? 0.017 -8.204 12.467 1.00 89.38 95 GLU A N 1
ATOM 701 C CA . GLU A 1 95 ? 1.271 -8.958 12.349 1.00 89.38 95 GLU A CA 1
ATOM 702 C C . GLU A 1 95 ? 1.322 -9.777 11.059 1.00 89.38 95 GLU A C 1
ATOM 704 O O . GLU A 1 95 ? 2.390 -9.950 10.466 1.00 89.38 95 GLU A O 1
ATOM 709 N N . LYS A 1 96 ? 0.169 -10.305 10.634 1.00 89.06 96 LYS A N 1
ATOM 710 C CA . LYS A 1 96 ? 0.040 -11.150 9.450 1.00 89.06 96 LYS A CA 1
ATOM 711 C C . LYS A 1 96 ? -1.096 -10.673 8.563 1.00 89.06 96 LYS A C 1
ATOM 713 O O . LYS A 1 96 ? -2.090 -10.124 9.025 1.00 89.06 96 LYS A O 1
ATOM 718 N N . LEU A 1 97 ? -0.984 -10.981 7.274 1.00 90.69 97 LEU A N 1
ATOM 719 C CA . LEU A 1 97 ? -2.011 -10.692 6.277 1.00 90.69 97 LEU A CA 1
ATOM 720 C C . LEU A 1 97 ? -3.356 -11.353 6.621 1.00 90.69 97 LEU A C 1
ATOM 722 O O . LEU A 1 97 ? -4.404 -10.768 6.376 1.00 90.69 97 LEU A O 1
ATOM 726 N N . GLY A 1 98 ? -3.326 -12.549 7.220 1.00 91.25 98 GLY A N 1
ATOM 727 C CA . GLY A 1 98 ? -4.533 -13.271 7.640 1.00 91.25 98 GLY A CA 1
ATOM 728 C C . GLY A 1 98 ? -5.296 -12.615 8.794 1.00 91.25 98 GLY A C 1
ATOM 729 O O . GLY A 1 98 ? -6.467 -12.928 8.981 1.00 91.25 98 GLY A O 1
ATOM 730 N N . ASP A 1 99 ? -4.662 -11.696 9.526 1.00 92.81 99 ASP A N 1
ATOM 731 C CA . ASP A 1 99 ? -5.286 -10.975 10.639 1.00 92.81 99 ASP A CA 1
ATOM 732 C C . ASP A 1 99 ? -5.991 -9.692 10.164 1.00 92.81 99 ASP A C 1
ATOM 734 O O . ASP A 1 99 ? -6.700 -9.049 10.935 1.00 92.81 99 ASP A O 1
ATOM 738 N N . VAL A 1 100 ? -5.786 -9.292 8.902 1.00 93.56 100 VAL A N 1
ATOM 739 C CA . VAL A 1 100 ? -6.300 -8.032 8.360 1.00 93.56 100 VAL A CA 1
ATOM 740 C C . VAL A 1 100 ? -7.805 -8.128 8.116 1.00 93.56 100 VAL A C 1
ATOM 742 O O . VAL A 1 100 ? -8.292 -8.985 7.374 1.00 93.56 100 VAL A O 1
ATOM 745 N N . ASP A 1 101 ? -8.548 -7.179 8.686 1.00 94.38 101 ASP A N 1
ATOM 746 C CA . ASP A 1 101 ? -9.999 -7.099 8.537 1.00 94.38 101 ASP A CA 1
ATOM 747 C C . ASP A 1 101 ? -10.434 -6.982 7.070 1.00 94.38 101 ASP A C 1
ATOM 749 O O . ASP A 1 101 ? -9.865 -6.221 6.288 1.00 94.38 101 ASP A O 1
ATOM 753 N N . VAL A 1 102 ? -11.548 -7.630 6.712 1.00 96.31 102 VAL A N 1
ATOM 754 C CA . VAL A 1 102 ? -12.097 -7.643 5.338 1.00 96.31 102 VAL A CA 1
ATOM 755 C C . VAL A 1 102 ? -12.272 -6.236 4.751 1.00 96.31 102 VAL A C 1
ATOM 757 O O . VAL A 1 102 ? -12.020 -6.018 3.566 1.00 96.31 102 VAL A O 1
ATOM 760 N N . ARG A 1 103 ? -12.688 -5.258 5.568 1.00 95.69 103 ARG A N 1
ATOM 761 C CA . ARG A 1 103 ? -12.864 -3.864 5.120 1.00 95.69 103 ARG A CA 1
ATOM 762 C C . ARG A 1 103 ? -11.533 -3.217 4.739 1.00 95.69 103 ARG A C 1
ATOM 764 O O . ARG A 1 103 ? -11.471 -2.520 3.733 1.00 95.69 103 ARG A O 1
ATOM 771 N N . VAL A 1 104 ? -10.486 -3.477 5.519 1.00 95.94 104 VAL A N 1
ATOM 772 C CA . VAL A 1 104 ? -9.137 -2.953 5.283 1.00 95.94 104 VAL A CA 1
ATOM 773 C C . VAL A 1 104 ? -8.509 -3.661 4.083 1.00 95.94 104 VAL A C 1
ATOM 775 O O . VAL A 1 104 ? -7.987 -2.999 3.191 1.00 95.94 104 VAL A O 1
ATOM 778 N N . SER A 1 105 ? -8.658 -4.985 3.993 1.00 96.31 105 SER A N 1
ATOM 779 C CA . SER A 1 105 ? -8.202 -5.795 2.856 1.00 96.31 105 SER A CA 1
ATOM 780 C C . SER A 1 105 ? -8.836 -5.358 1.534 1.00 96.31 105 SER A C 1
ATOM 782 O O . SER A 1 105 ? -8.148 -5.257 0.519 1.00 96.31 105 SER A O 1
ATOM 784 N N . ARG A 1 106 ? -10.135 -5.027 1.540 1.00 97.31 106 ARG A N 1
ATOM 785 C CA . ARG A 1 106 ? -10.824 -4.474 0.366 1.00 97.31 106 ARG A CA 1
ATOM 786 C C . ARG A 1 106 ? -10.197 -3.158 -0.090 1.00 97.31 106 ARG A C 1
ATOM 788 O O . ARG A 1 106 ? -10.001 -2.964 -1.286 1.00 97.31 106 ARG A O 1
ATOM 795 N N . GLU A 1 107 ? -9.902 -2.262 0.845 1.00 96.56 107 GLU A N 1
ATOM 796 C CA . GLU A 1 107 ? -9.312 -0.964 0.524 1.00 96.56 107 GLU A CA 1
ATOM 797 C C . GLU A 1 107 ? -7.856 -1.096 0.049 1.00 96.56 107 GLU A C 1
ATOM 799 O O . GLU A 1 107 ? -7.480 -0.460 -0.933 1.00 96.56 107 GLU A O 1
ATOM 804 N N . LEU A 1 108 ? -7.061 -1.986 0.655 1.00 95.88 108 LEU A N 1
ATOM 805 C CA . LEU A 1 108 ? -5.721 -2.335 0.163 1.00 95.88 108 LEU A CA 1
ATOM 806 C C . LEU A 1 108 ? -5.778 -2.819 -1.292 1.00 95.88 108 LEU A C 1
ATOM 808 O O . LEU A 1 108 ? -5.087 -2.277 -2.155 1.00 95.88 108 LEU A O 1
ATOM 812 N N . GLY A 1 109 ? -6.648 -3.793 -1.577 1.00 95.81 109 GLY A N 1
ATOM 813 C CA . GLY A 1 109 ? -6.830 -4.343 -2.921 1.00 95.81 109 GLY A CA 1
ATOM 814 C C . GLY A 1 109 ? -7.315 -3.314 -3.945 1.00 95.81 109 GLY A C 1
ATOM 815 O O . GLY A 1 109 ? -6.914 -3.375 -5.103 1.00 95.81 109 GLY A O 1
ATOM 816 N N . GLN A 1 110 ? -8.130 -2.341 -3.528 1.00 96.31 110 GLN A N 1
ATOM 817 C CA . GLN A 1 110 ? -8.570 -1.239 -4.385 1.00 96.31 110 GLN A CA 1
ATOM 818 C C . GLN A 1 110 ? -7.407 -0.315 -4.778 1.00 96.31 110 GLN A C 1
ATOM 820 O O . GLN A 1 110 ? -7.319 0.105 -5.934 1.00 96.31 110 GLN A O 1
ATOM 825 N N . TRP A 1 111 ? -6.527 0.018 -3.830 1.00 96.25 111 TRP A N 1
ATOM 826 C CA . TRP A 1 111 ? -5.461 0.995 -4.056 1.00 96.25 111 TRP A CA 1
ATOM 827 C C . TRP A 1 111 ? -4.232 0.430 -4.752 1.00 96.25 111 TRP A C 1
ATOM 829 O O . TRP A 1 111 ? -3.623 1.157 -5.534 1.00 96.25 111 TRP A O 1
ATOM 839 N N . LEU A 1 112 ? -3.901 -0.846 -4.536 1.00 95.56 112 LEU A N 1
ATOM 840 C CA . LEU A 1 112 ? -2.770 -1.512 -5.190 1.00 95.56 112 LEU A CA 1
ATOM 841 C C . LEU A 1 112 ? -2.708 -1.251 -6.711 1.00 95.56 112 LEU A C 1
ATOM 843 O O . LEU A 1 112 ? -1.732 -0.652 -7.157 1.00 95.56 112 LEU A O 1
ATOM 847 N N . PRO A 1 113 ? -3.731 -1.584 -7.526 1.00 94.50 113 PRO A N 1
ATOM 848 C CA . PRO A 1 113 ? -3.650 -1.390 -8.974 1.00 94.50 113 PRO A CA 1
ATOM 849 C C . PRO A 1 113 ? -3.627 0.088 -9.393 1.00 94.50 113 PRO A C 1
ATOM 851 O O . PRO A 1 113 ? -3.095 0.414 -10.453 1.00 94.50 113 PRO A O 1
ATOM 854 N N . ILE A 1 114 ? -4.206 0.993 -8.596 1.00 95.00 114 ILE A N 1
ATOM 855 C CA . ILE A 1 114 ? -4.190 2.437 -8.879 1.00 95.00 114 ILE A CA 1
ATOM 856 C C . ILE A 1 114 ? -2.777 2.983 -8.674 1.00 95.00 114 ILE A C 1
ATOM 858 O O . ILE A 1 114 ? -2.235 3.625 -9.572 1.00 95.00 114 ILE A O 1
ATOM 862 N N . ILE A 1 115 ? -2.174 2.684 -7.522 1.00 95.31 115 ILE A N 1
ATOM 863 C CA . ILE A 1 115 ? -0.820 3.116 -7.178 1.00 95.31 115 ILE A CA 1
ATOM 864 C C . ILE A 1 115 ? 0.179 2.543 -8.180 1.00 95.31 115 ILE A C 1
ATOM 866 O O . ILE A 1 115 ? 0.991 3.303 -8.696 1.00 95.31 115 ILE A O 1
ATOM 870 N N . SER A 1 116 ? 0.080 1.256 -8.530 1.00 93.50 116 SER A N 1
ATOM 871 C CA . SER A 1 116 ? 0.986 0.644 -9.507 1.00 93.50 116 SER A CA 1
ATOM 872 C C . SER A 1 116 ? 0.963 1.373 -10.849 1.00 93.50 116 SER A C 1
ATOM 874 O O . SER A 1 116 ? 2.020 1.719 -11.365 1.00 93.50 116 SER A O 1
ATOM 876 N N . ARG A 1 117 ? -0.219 1.708 -11.388 1.00 93.06 117 ARG A N 1
ATOM 877 C CA . ARG A 1 117 ? -0.312 2.478 -12.644 1.00 93.06 117 ARG A CA 1
ATOM 878 C C . ARG A 1 117 ? 0.305 3.869 -12.530 1.00 93.06 117 ARG A C 1
ATOM 880 O O . ARG A 1 117 ? 0.980 4.306 -13.456 1.00 93.06 117 ARG A O 1
ATOM 887 N N . VAL A 1 118 ? 0.078 4.564 -11.415 1.00 93.38 118 VAL A N 1
ATOM 888 C CA . VAL A 1 118 ? 0.653 5.898 -11.186 1.00 93.38 118 VAL A CA 1
ATOM 889 C C . VAL A 1 118 ? 2.176 5.816 -11.109 1.00 93.38 118 VAL A C 1
ATOM 891 O O . VAL A 1 118 ? 2.859 6.566 -11.799 1.00 93.38 118 VAL A O 1
ATOM 894 N N . VAL A 1 119 ? 2.713 4.883 -10.322 1.00 93.94 119 VAL A N 1
ATOM 895 C CA . VAL A 1 119 ? 4.161 4.692 -10.173 1.00 93.94 119 VAL A CA 1
ATOM 896 C C . VAL A 1 119 ? 4.798 4.351 -11.515 1.00 93.94 119 VAL A C 1
ATOM 898 O O . VAL A 1 119 ? 5.760 5.008 -11.901 1.00 93.94 119 VAL A O 1
ATOM 901 N N . MET A 1 120 ? 4.253 3.382 -12.253 1.00 92.88 120 MET A N 1
ATOM 902 C CA . MET A 1 120 ? 4.811 2.984 -13.547 1.00 92.88 120 MET A CA 1
ATOM 903 C C . MET A 1 120 ? 4.788 4.136 -14.555 1.00 92.88 120 MET A C 1
ATOM 905 O O . MET A 1 120 ? 5.812 4.418 -15.172 1.00 92.88 120 MET A O 1
ATOM 909 N N . ARG A 1 121 ? 3.681 4.885 -14.642 1.00 92.50 121 ARG A N 1
ATOM 910 C CA . ARG A 1 121 ? 3.584 6.074 -15.502 1.00 92.50 121 ARG A CA 1
ATOM 911 C C . ARG A 1 121 ? 4.655 7.116 -15.181 1.00 92.50 121 ARG A C 1
ATOM 913 O O . ARG A 1 121 ? 5.244 7.688 -16.090 1.00 92.50 121 ARG A O 1
ATOM 920 N N . ILE A 1 122 ? 4.902 7.376 -13.898 1.00 91.94 122 ILE A N 1
ATOM 921 C CA . ILE A 1 122 ? 5.878 8.382 -13.453 1.00 91.94 122 ILE A CA 1
ATOM 922 C C . ILE A 1 122 ? 7.322 7.902 -13.637 1.00 91.94 122 ILE A C 1
ATOM 924 O O . ILE A 1 122 ? 8.209 8.702 -13.930 1.00 91.94 122 ILE A O 1
ATOM 928 N N . VAL A 1 123 ? 7.582 6.609 -13.444 1.00 91.19 123 VAL A N 1
ATOM 929 C CA . VAL A 1 123 ? 8.937 6.046 -13.496 1.00 91.19 123 VAL A CA 1
ATOM 930 C C . VAL A 1 123 ? 9.374 5.731 -14.927 1.00 91.19 123 VAL A C 1
ATOM 932 O O . VAL A 1 123 ? 10.542 5.950 -15.247 1.00 91.19 123 VAL A O 1
ATOM 935 N N . LEU A 1 124 ? 8.460 5.236 -15.768 1.00 87.75 124 LEU A N 1
ATOM 936 C CA . LEU A 1 124 ? 8.747 4.691 -17.101 1.00 87.75 124 LEU A CA 1
ATOM 937 C C . LEU A 1 124 ? 8.136 5.499 -18.260 1.00 87.75 124 LEU A C 1
ATOM 939 O O . LEU A 1 124 ? 8.508 5.264 -19.406 1.00 87.75 124 LEU A O 1
ATOM 943 N N . GLY A 1 125 ? 7.239 6.454 -17.992 1.00 85.69 125 GLY A N 1
ATOM 944 C CA . GLY A 1 125 ? 6.543 7.230 -19.028 1.00 85.69 125 GLY A CA 1
ATOM 945 C C . GLY A 1 125 ? 5.266 6.557 -19.548 1.00 85.69 125 GLY A C 1
ATOM 946 O O . GLY A 1 125 ? 4.922 5.450 -19.143 1.00 85.69 125 GLY A O 1
ATOM 947 N N . GLU A 1 126 ? 4.522 7.255 -20.411 1.00 75.38 126 GLU A N 1
ATOM 948 C CA . GLU A 1 126 ? 3.161 6.877 -20.840 1.00 75.38 126 GLU A CA 1
ATOM 949 C C . GLU A 1 126 ? 3.127 5.942 -22.064 1.00 75.38 126 GLU A C 1
ATOM 951 O O . GLU A 1 126 ? 2.168 5.192 -22.237 1.00 75.38 126 GLU A O 1
ATOM 956 N N . ASP A 1 127 ? 4.198 5.917 -22.859 1.00 73.25 127 ASP A N 1
ATOM 957 C CA . ASP A 1 127 ? 4.209 5.305 -24.196 1.00 73.25 127 ASP A CA 1
ATOM 958 C C . ASP A 1 127 ? 4.199 3.761 -24.199 1.00 73.25 127 ASP A C 1
ATOM 960 O O . ASP A 1 127 ? 3.999 3.158 -25.248 1.00 73.25 127 ASP A O 1
ATOM 964 N N . ASN A 1 128 ? 4.369 3.109 -23.039 1.00 65.38 128 ASN A N 1
ATOM 965 C CA . ASN A 1 128 ? 4.629 1.661 -22.938 1.00 65.38 128 ASN A CA 1
ATOM 966 C C . ASN A 1 128 ? 3.746 0.935 -21.902 1.00 65.38 128 ASN A C 1
ATOM 968 O O . ASN A 1 128 ? 4.205 0.015 -21.229 1.00 65.38 128 ASN A O 1
ATOM 972 N N . SER A 1 129 ? 2.485 1.348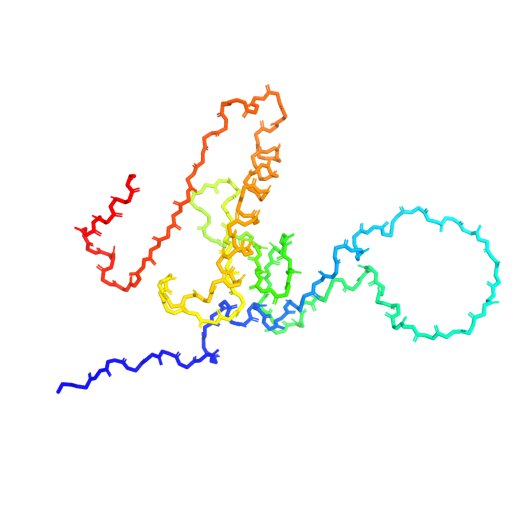 -21.717 1.00 71.69 129 SER A N 1
ATOM 973 C CA . SER A 1 129 ? 1.636 0.781 -20.646 1.00 71.69 129 SER 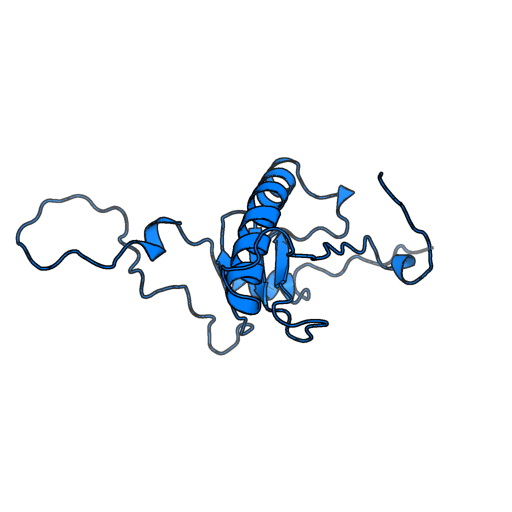A CA 1
ATOM 974 C C . SER A 1 129 ? 1.376 -0.734 -20.741 1.00 71.69 129 SER A C 1
ATOM 976 O O . SER A 1 129 ? 1.084 -1.356 -19.721 1.00 71.69 129 SER A O 1
ATOM 978 N N . SER A 1 130 ? 1.502 -1.333 -21.932 1.00 76.12 130 SER A N 1
ATOM 979 C CA . SER A 1 130 ? 1.390 -2.785 -22.146 1.00 76.12 130 SER A CA 1
ATOM 980 C C . SER A 1 130 ? 2.575 -3.582 -21.602 1.00 76.12 130 SER A C 1
ATOM 982 O O . SER A 1 130 ? 2.428 -4.779 -21.371 1.00 76.12 130 SER A O 1
ATOM 984 N N . ASP A 1 131 ? 3.710 -2.920 -21.371 1.00 80.44 131 ASP A N 1
ATOM 985 C CA . ASP A 1 131 ? 5.000 -3.549 -21.063 1.00 80.44 131 ASP A CA 1
ATOM 986 C C . ASP A 1 131 ? 5.428 -3.271 -19.609 1.00 80.44 131 ASP A C 1
ATOM 988 O O . ASP A 1 131 ? 6.580 -3.464 -19.221 1.00 80.44 131 ASP A O 1
ATOM 992 N N . TRP A 1 132 ? 4.516 -2.748 -18.784 1.00 89.00 132 TRP A N 1
ATOM 993 C CA . TRP A 1 132 ? 4.796 -2.457 -17.383 1.00 89.00 132 TRP A CA 1
ATOM 994 C C . TRP A 1 132 ? 4.798 -3.729 -16.534 1.00 89.00 132 TRP A C 1
ATOM 996 O O . TRP A 1 132 ? 3.757 -4.165 -16.039 1.00 89.00 132 TRP A O 1
ATOM 1006 N N . ASP A 1 133 ? 5.993 -4.251 -16.278 1.00 88.69 133 ASP A N 1
ATOM 1007 C CA . ASP A 1 133 ? 6.223 -5.334 -15.325 1.00 88.69 133 ASP A CA 1
ATOM 1008 C C . ASP A 1 133 ? 6.526 -4.797 -13.919 1.00 88.69 133 ASP A C 1
ATOM 1010 O O . ASP A 1 133 ? 7.402 -3.953 -13.715 1.00 88.69 133 ASP A O 1
ATOM 1014 N N . TRP A 1 134 ? 5.819 -5.311 -12.911 1.00 90.38 134 TRP A N 1
ATOM 1015 C CA . TRP A 1 134 ? 6.034 -4.957 -11.507 1.00 90.38 134 TRP A CA 1
ATOM 1016 C C . TRP A 1 134 ? 5.633 -6.105 -10.577 1.00 90.38 134 TRP A C 1
ATOM 1018 O O . TRP A 1 134 ? 4.812 -6.954 -10.916 1.00 90.38 134 TRP A O 1
ATOM 1028 N N . ASN A 1 135 ? 6.219 -6.121 -9.378 1.00 92.25 135 ASN A N 1
ATOM 1029 C CA . ASN A 1 135 ? 5.990 -7.159 -8.377 1.00 92.25 135 ASN A CA 1
ATOM 1030 C C . ASN A 1 135 ? 5.226 -6.604 -7.169 1.00 92.25 135 ASN A C 1
ATOM 1032 O O . ASN A 1 135 ? 5.498 -5.493 -6.714 1.00 92.25 135 ASN A O 1
ATOM 1036 N N . VAL A 1 136 ? 4.335 -7.419 -6.597 1.00 92.94 136 VAL A N 1
ATOM 1037 C CA . VAL A 1 136 ? 3.825 -7.247 -5.227 1.00 92.94 136 VAL A CA 1
ATOM 1038 C C . VAL A 1 136 ? 4.527 -8.260 -4.343 1.00 92.94 136 VAL A C 1
ATOM 1040 O O . VAL A 1 136 ? 4.459 -9.458 -4.606 1.00 92.94 136 VAL A O 1
ATOM 1043 N N . VAL A 1 137 ? 5.170 -7.792 -3.276 1.00 91.94 137 VAL A N 1
ATOM 1044 C CA . VAL A 1 137 ? 5.844 -8.662 -2.309 1.00 91.94 137 VAL A CA 1
ATOM 1045 C C . VAL A 1 137 ? 5.187 -8.491 -0.945 1.00 91.94 137 VAL A C 1
ATOM 1047 O O . VAL A 1 137 ? 5.131 -7.388 -0.410 1.00 91.94 137 VAL A O 1
ATOM 1050 N N . GLN A 1 138 ? 4.696 -9.592 -0.373 1.00 91.38 138 GLN A N 1
ATOM 1051 C CA . GLN A 1 138 ? 4.146 -9.638 0.980 1.00 91.38 138 GLN A CA 1
ATOM 1052 C C . GLN A 1 138 ? 4.817 -10.776 1.749 1.00 91.38 138 GLN A C 1
ATOM 1054 O O . GLN A 1 138 ? 4.643 -11.947 1.424 1.00 91.38 138 GLN A O 1
ATOM 1059 N N . ASN A 1 139 ? 5.580 -10.423 2.783 1.00 88.00 139 ASN A N 1
ATOM 1060 C CA . ASN A 1 139 ? 6.263 -11.387 3.643 1.00 88.00 139 ASN A CA 1
ATOM 1061 C C . ASN A 1 139 ? 5.450 -11.596 4.928 1.00 88.00 139 ASN A C 1
ATOM 1063 O O . ASN A 1 139 ? 5.290 -10.666 5.719 1.00 88.00 139 ASN A O 1
ATOM 1067 N N . ASN A 1 140 ? 4.911 -12.800 5.141 1.00 87.56 140 ASN A N 1
ATOM 1068 C CA . ASN A 1 140 ? 3.944 -13.076 6.209 1.00 87.56 140 ASN A CA 1
ATOM 1069 C C . ASN A 1 140 ? 4.570 -13.748 7.448 1.00 87.56 140 ASN A C 1
ATOM 1071 O O . ASN A 1 140 ? 4.480 -14.963 7.627 1.00 87.56 140 ASN A O 1
ATOM 1075 N N . GLY A 1 141 ? 5.159 -12.942 8.336 1.00 75.50 141 GLY A N 1
ATOM 1076 C CA . GLY A 1 141 ? 5.761 -13.386 9.601 1.00 75.50 141 GLY A CA 1
ATOM 1077 C C . GLY A 1 141 ? 7.288 -13.538 9.560 1.00 75.50 141 GLY A C 1
ATOM 1078 O O . GLY A 1 141 ? 7.927 -13.426 8.516 1.00 75.50 141 GLY A O 1
ATOM 1079 N N . ILE A 1 142 ? 7.899 -13.791 10.723 1.00 66.88 142 ILE A N 1
ATOM 1080 C CA . ILE A 1 142 ? 9.368 -13.768 10.872 1.00 66.88 142 ILE A CA 1
ATOM 1081 C C . ILE A 1 142 ? 10.058 -15.032 10.335 1.00 66.88 142 ILE A C 1
ATOM 1083 O O . ILE A 1 142 ? 11.212 -14.992 9.919 1.00 66.88 142 ILE A O 1
ATOM 1087 N N . SER A 1 143 ? 9.338 -16.159 10.282 1.00 60.66 143 SER A N 1
ATOM 1088 C CA . SER A 1 143 ? 9.853 -17.427 9.749 1.00 60.66 143 SER A CA 1
ATOM 1089 C C . SER A 1 143 ? 9.975 -17.446 8.224 1.00 60.66 143 SER A C 1
ATOM 1091 O O . SER A 1 143 ? 10.564 -18.373 7.678 1.00 60.66 143 SER A O 1
ATOM 1093 N N . THR A 1 144 ? 9.430 -16.443 7.530 1.00 51.97 144 THR A N 1
ATOM 1094 C CA . THR A 1 144 ? 9.459 -16.325 6.059 1.00 51.97 144 THR A CA 1
ATOM 1095 C C . THR A 1 144 ? 10.837 -15.946 5.504 1.00 51.97 144 THR A C 1
ATOM 1097 O O . THR A 1 144 ? 11.012 -15.891 4.294 1.00 51.97 144 THR A O 1
ATOM 1100 N N . LEU A 1 145 ? 11.838 -15.750 6.373 1.00 49.91 145 LEU A N 1
ATOM 1101 C CA . LEU A 1 145 ? 13.259 -15.711 5.998 1.00 49.91 145 LEU A CA 1
ATOM 1102 C C . LEU A 1 145 ? 13.844 -17.120 5.730 1.00 49.91 145 LEU A C 1
ATOM 1104 O O . LEU A 1 145 ? 15.003 -17.245 5.346 1.00 49.91 145 LEU A O 1
ATOM 1108 N N . SER A 1 146 ? 13.045 -18.180 5.917 1.00 38.19 146 SER A N 1
ATOM 1109 C CA . SER A 1 146 ? 13.301 -19.564 5.492 1.00 38.19 146 SER A CA 1
ATOM 1110 C C . SER A 1 146 ? 12.327 -19.935 4.359 1.00 38.19 146 SER A C 1
ATOM 1112 O O . SER A 1 146 ? 11.161 -19.536 4.430 1.00 38.19 146 SER A O 1
ATOM 1114 N N . PRO A 1 147 ? 12.751 -20.668 3.306 1.00 36.28 147 PRO A N 1
ATOM 1115 C CA . PRO A 1 147 ? 11.977 -20.841 2.077 1.00 36.28 147 PRO A CA 1
ATOM 1116 C C . PRO A 1 147 ? 10.779 -21.775 2.290 1.00 36.28 147 PRO A C 1
ATOM 1118 O O . PRO A 1 147 ? 10.817 -22.966 1.989 1.00 36.28 147 PRO A O 1
ATOM 1121 N N . LYS A 1 148 ? 9.677 -21.221 2.794 1.00 35.28 148 LYS A N 1
ATOM 1122 C CA . LYS A 1 148 ? 8.336 -21.790 2.663 1.00 35.28 148 LYS A CA 1
ATOM 1123 C C . LYS A 1 148 ? 7.535 -20.883 1.744 1.00 35.28 148 LYS A C 1
ATOM 1125 O O . LYS A 1 148 ? 6.910 -19.925 2.183 1.00 35.28 148 LYS A O 1
ATOM 1130 N N . TRP A 1 149 ? 7.588 -21.189 0.454 1.00 40.75 149 TRP A N 1
ATOM 1131 C CA . TRP A 1 149 ? 6.773 -20.525 -0.553 1.00 40.75 149 TRP A CA 1
ATOM 1132 C C . TRP A 1 149 ? 5.340 -21.055 -0.467 1.00 40.75 149 TRP A C 1
ATOM 1134 O O . TRP A 1 149 ? 5.092 -22.221 -0.767 1.00 40.75 149 TRP A O 1
ATOM 1144 N N . LEU A 1 150 ? 4.392 -20.207 -0.067 1.00 41.19 150 LEU A N 1
ATOM 1145 C CA . LEU A 1 150 ? 2.979 -20.427 -0.362 1.00 41.19 150 LEU A CA 1
ATOM 1146 C C . LEU A 1 150 ? 2.684 -19.706 -1.678 1.00 41.19 150 LEU A C 1
ATOM 1148 O O . LEU A 1 150 ? 2.468 -18.497 -1.692 1.00 41.19 150 LEU A O 1
ATOM 1152 N N . LEU A 1 151 ? 2.730 -20.441 -2.788 1.00 33.06 151 LEU A N 1
ATOM 1153 C CA . LEU A 1 151 ? 2.302 -19.926 -4.082 1.00 33.06 151 LEU A CA 1
ATOM 1154 C C . LEU A 1 151 ? 0.790 -20.142 -4.200 1.00 33.06 151 LEU A C 1
ATOM 1156 O O . LEU A 1 151 ? 0.342 -21.254 -4.472 1.00 33.06 151 LEU A O 1
ATOM 1160 N N . LEU A 1 152 ? 0.008 -19.091 -3.969 1.00 33.88 152 LEU A N 1
ATOM 1161 C CA . LEU A 1 152 ? -1.388 -19.055 -4.397 1.00 33.88 152 LEU A CA 1
ATOM 1162 C C . LEU A 1 152 ? -1.368 -18.748 -5.901 1.00 33.88 152 LEU A C 1
ATOM 1164 O O . LEU A 1 152 ? -1.063 -17.620 -6.286 1.00 33.88 152 LEU A O 1
ATOM 1168 N N . ARG A 1 153 ? -1.576 -19.771 -6.736 1.00 33.91 153 ARG A N 1
ATOM 1169 C CA . ARG A 1 153 ? -1.881 -19.599 -8.164 1.00 33.91 153 ARG A CA 1
ATOM 1170 C C . ARG A 1 153 ? -3.384 -19.573 -8.367 1.00 33.91 153 ARG A C 1
ATOM 1172 O O . ARG A 1 153 ? -4.064 -20.348 -7.659 1.00 33.91 153 ARG A O 1
#

Secondary structure (DSSP, 8-state):
-PPPPPPPTTS-HHHHHHHHS----GGGG--S-----------------TT-S-PPPTTSPP--EEEE-SSEEEEE-SS-SSTT-EEEEESS--SSGGGS-HHHHHHHHHHHHHHHHHHHHHHH-STTGGG---------SGGGGS-------

Radius of gyration: 19.43 Å; chains: 1; bounding box: 40×60×51 Å